Protein AF-A0A2J4GAI2-F1 (afdb_monomer)

Foldseek 3Di:
DDQPPDQDPVLVVLLCQLVVLLVVLCVQCVNVDLDGPDDLCCNQVVLLVSLVVSLVSLVVSLVSLVVSQDPDDDSVVSVVSNVSSVVSNVSSVVSNVSSCVRRPVVVD

Structure (mmCIF, N/CA/C/O backbone):
data_AF-A0A2J4GAI2-F1
#
_entry.id   AF-A0A2J4GAI2-F1
#
loop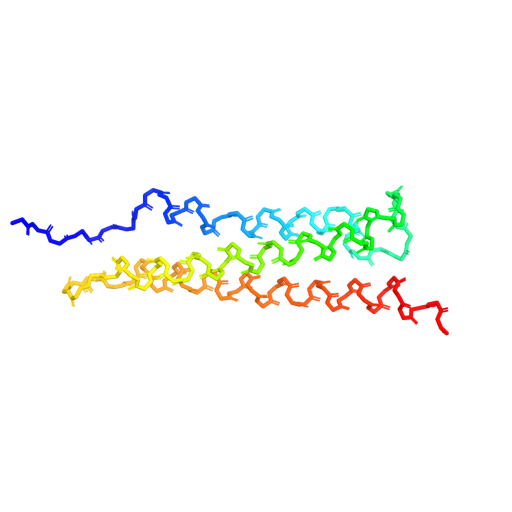_
_atom_site.group_PDB
_atom_site.id
_atom_site.type_symbol
_atom_site.label_atom_id
_atom_site.label_alt_id
_atom_site.label_comp_id
_atom_site.label_asym_id
_atom_site.label_entity_id
_atom_site.label_seq_id
_atom_site.pdbx_PDB_ins_code
_atom_site.Cartn_x
_atom_site.Cartn_y
_atom_site.Cartn_z
_atom_site.occupancy
_atom_site.B_iso_or_equiv
_atom_site.auth_seq_id
_atom_site.auth_comp_id
_atom_site.auth_asym_id
_atom_site.auth_atom_id
_atom_site.pdbx_PDB_model_num
ATOM 1 N N . MET A 1 1 ? -20.664 7.000 29.523 1.00 44.06 1 MET A N 1
ATOM 2 C CA . MET A 1 1 ? -20.307 7.167 28.098 1.00 44.06 1 MET A CA 1
ATOM 3 C C . MET A 1 1 ? -19.858 5.807 27.603 1.00 44.06 1 MET A C 1
ATOM 5 O O . MET A 1 1 ? -18.971 5.245 28.225 1.00 44.06 1 MET A O 1
ATOM 9 N N . GLY A 1 2 ? -20.543 5.229 26.615 1.00 58.84 2 GLY A N 1
ATOM 10 C CA . GLY A 1 2 ? -20.193 3.906 26.091 1.00 58.84 2 GLY A CA 1
ATOM 11 C C . GLY A 1 2 ? -18.942 3.979 25.221 1.00 58.84 2 GLY A C 1
ATOM 12 O O . GLY A 1 2 ? -18.772 4.941 24.473 1.00 58.84 2 GLY A O 1
ATOM 13 N N . GLU A 1 3 ? -18.077 2.980 25.342 1.00 63.78 3 GLU A N 1
ATOM 14 C CA . GLU A 1 3 ? -16.909 2.794 24.486 1.00 63.78 3 GLU A CA 1
ATOM 15 C C . GLU A 1 3 ? -17.335 2.695 23.008 1.00 63.78 3 GLU A C 1
ATOM 17 O O . GLU A 1 3 ? -18.419 2.189 22.692 1.00 63.78 3 GLU A O 1
ATOM 22 N N . LYS A 1 4 ? -16.526 3.225 22.081 1.00 65.56 4 LYS A N 1
ATOM 23 C CA . LYS A 1 4 ? -16.840 3.156 20.647 1.00 65.56 4 LYS A CA 1
ATOM 24 C C . LYS A 1 4 ? -16.727 1.704 20.185 1.00 65.56 4 LYS A C 1
ATOM 26 O O . LYS A 1 4 ? -15.643 1.158 20.077 1.00 65.56 4 LYS A O 1
ATOM 31 N N . THR A 1 5 ? -17.856 1.095 19.844 1.00 77.44 5 THR A N 1
ATOM 32 C CA . THR A 1 5 ? -17.911 -0.301 19.376 1.00 77.44 5 THR A CA 1
ATOM 33 C C . THR A 1 5 ? -17.706 -0.456 17.868 1.00 77.44 5 THR A C 1
ATOM 35 O O . THR A 1 5 ? -17.762 -1.570 17.347 1.00 77.44 5 THR A O 1
ATOM 38 N N . LYS A 1 6 ? -17.512 0.651 17.141 1.00 88.12 6 LYS A N 1
ATOM 39 C CA . LYS A 1 6 ? -17.370 0.669 15.682 1.00 88.12 6 LYS A CA 1
ATOM 40 C C . LYS A 1 6 ? -16.085 1.394 15.271 1.00 88.12 6 LYS A C 1
ATOM 42 O O . LYS A 1 6 ? -15.807 2.441 15.860 1.00 88.12 6 LYS A O 1
ATOM 47 N N . PRO A 1 7 ? -15.381 0.897 14.238 1.00 92.00 7 PRO A N 1
ATOM 48 C CA . PRO A 1 7 ? -14.259 1.596 13.621 1.00 92.00 7 PRO A CA 1
ATOM 49 C C . PRO A 1 7 ? -14.644 3.009 13.190 1.00 92.00 7 PRO A C 1
ATOM 51 O O . PRO A 1 7 ? -15.753 3.231 12.688 1.00 92.00 7 PRO A O 1
ATOM 54 N N . SER A 1 8 ? -13.734 3.963 13.357 1.00 94.81 8 SER A N 1
ATOM 55 C CA . SER A 1 8 ? -13.940 5.320 12.871 1.00 94.81 8 SER A CA 1
ATOM 56 C C . SER A 1 8 ? -13.977 5.368 11.341 1.00 94.81 8 SER A C 1
ATOM 58 O O . SER A 1 8 ? -13.356 4.564 10.642 1.00 94.81 8 SER A O 1
ATOM 60 N N . THR A 1 9 ? -14.678 6.360 10.787 1.00 95.44 9 THR A N 1
ATOM 61 C CA . THR A 1 9 ? -14.672 6.609 9.337 1.00 95.44 9 THR A CA 1
ATOM 62 C C . THR A 1 9 ? -13.254 6.843 8.815 1.00 95.44 9 THR A C 1
ATOM 64 O O . THR A 1 9 ? -12.930 6.412 7.713 1.00 95.44 9 THR A O 1
ATOM 67 N N . LEU A 1 10 ? -12.397 7.489 9.614 1.00 96.06 10 LEU A N 1
ATOM 68 C CA . LEU A 1 10 ? -11.004 7.730 9.254 1.00 96.06 10 LEU A CA 1
ATOM 69 C C . LEU A 1 10 ? -10.223 6.416 9.143 1.00 96.06 10 LEU A C 1
ATOM 71 O O . LEU A 1 10 ? -9.555 6.209 8.135 1.00 96.06 10 LEU A O 1
ATOM 75 N N . LEU A 1 11 ? -10.360 5.511 10.117 1.00 96.62 11 LEU A N 1
ATOM 76 C CA . LEU A 1 11 ? -9.738 4.186 10.076 1.00 96.62 11 LEU A CA 1
ATOM 77 C C . LEU A 1 11 ? -10.183 3.396 8.838 1.00 96.62 11 LEU A C 1
ATOM 79 O O . LEU A 1 11 ? -9.355 2.796 8.150 1.00 96.62 11 LEU A O 1
ATOM 83 N N . ILE A 1 12 ? -11.476 3.447 8.504 1.00 96.62 12 ILE A N 1
ATOM 84 C CA . ILE A 1 12 ? -12.000 2.812 7.289 1.00 96.62 12 ILE A CA 1
ATOM 85 C C . ILE A 1 12 ? -11.323 3.405 6.046 1.00 96.62 12 ILE A C 1
ATOM 87 O O . ILE A 1 12 ? -10.807 2.652 5.226 1.00 96.62 12 ILE A O 1
ATOM 91 N N . ILE A 1 13 ? -11.265 4.735 5.917 1.00 96.88 13 ILE A N 1
ATOM 92 C CA . ILE A 1 13 ? -10.62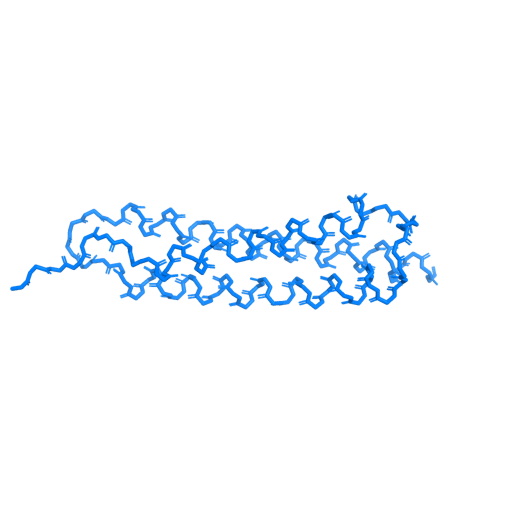7 5.406 4.772 1.00 96.88 13 ILE A CA 1
ATOM 93 C C . ILE A 1 13 ? -9.154 5.001 4.652 1.00 96.88 13 ILE A C 1
ATOM 95 O O . ILE A 1 13 ? -8.728 4.566 3.582 1.00 96.88 13 ILE A O 1
ATOM 99 N N . VAL A 1 14 ? -8.390 5.097 5.744 1.00 97.12 14 VAL A N 1
ATOM 100 C CA . VAL A 1 14 ? -6.952 4.782 5.766 1.00 97.12 14 VAL A CA 1
ATOM 101 C C . VAL A 1 14 ? -6.693 3.325 5.379 1.00 97.12 14 VAL A C 1
ATOM 103 O O . VAL A 1 14 ? -5.732 3.055 4.669 1.00 97.12 14 VAL A O 1
ATOM 106 N N . THR A 1 15 ? -7.587 2.404 5.747 1.00 97.38 15 THR A N 1
ATOM 107 C CA . THR A 1 15 ? -7.486 0.978 5.389 1.00 97.38 15 THR A CA 1
ATOM 108 C C . THR A 1 15 ? -7.586 0.733 3.880 1.00 97.38 15 THR A C 1
ATOM 110 O O . THR A 1 15 ? -6.961 -0.190 3.360 1.00 97.38 15 THR A O 1
ATOM 113 N N . PHE A 1 16 ? -8.339 1.558 3.145 1.00 97.62 16 PHE A N 1
ATOM 114 C CA . PHE A 1 16 ? -8.489 1.404 1.694 1.00 97.62 16 PHE A CA 1
ATOM 115 C C . PHE A 1 16 ? -7.392 2.096 0.879 1.00 97.62 16 PHE A C 1
ATOM 117 O O . PHE A 1 16 ? -7.108 1.659 -0.236 1.00 97.62 16 PHE A O 1
ATOM 124 N N . VAL A 1 17 ? -6.740 3.135 1.414 1.00 97.88 17 VAL A N 1
ATOM 125 C CA . VAL A 1 17 ? -5.630 3.835 0.739 1.00 97.88 17 VAL A CA 1
ATOM 126 C C . VAL A 1 17 ? -4.558 2.875 0.195 1.00 97.88 17 VAL A C 1
ATOM 128 O O . VAL A 1 17 ? -4.277 2.942 -1.005 1.00 97.88 17 VAL A O 1
ATOM 131 N N . PRO A 1 18 ? -3.974 1.954 0.987 1.00 98.19 18 PRO A N 1
ATOM 132 C CA . PRO A 1 18 ? -2.929 1.072 0.479 1.00 98.19 18 PRO A CA 1
ATOM 133 C C . PRO A 1 18 ? -3.442 0.076 -0.572 1.00 98.19 18 PRO A C 1
ATOM 135 O O . PRO A 1 18 ? -2.679 -0.315 -1.453 1.00 98.19 18 PRO A O 1
ATOM 138 N N . LEU A 1 19 ? -4.727 -0.299 -0.547 1.00 97.88 19 LEU A 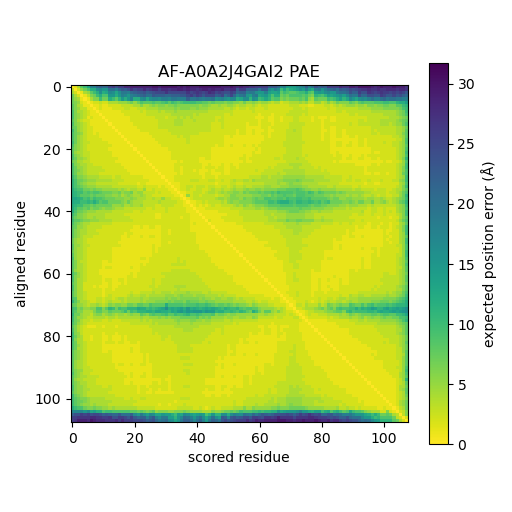N 1
ATOM 139 C CA . LEU A 1 19 ? -5.325 -1.143 -1.587 1.00 97.88 19 LEU A CA 1
ATOM 140 C C . LEU A 1 19 ? -5.374 -0.413 -2.934 1.00 97.88 19 LEU A C 1
ATOM 142 O O . LEU A 1 19 ? -4.987 -0.983 -3.954 1.00 97.88 19 LEU A O 1
ATOM 146 N N . PHE A 1 20 ? -5.780 0.861 -2.940 1.00 98.19 20 PHE A N 1
ATOM 147 C CA . PHE A 1 20 ? -5.788 1.678 -4.156 1.00 98.19 20 PHE A CA 1
ATOM 148 C C . PHE A 1 20 ? -4.382 1.942 -4.691 1.00 98.19 20 PHE A C 1
ATOM 150 O O . PHE A 1 20 ? -4.171 1.886 -5.901 1.00 98.19 20 PHE A O 1
ATOM 157 N N . LEU A 1 21 ? -3.410 2.183 -3.809 1.00 98.25 21 LEU A N 1
ATOM 158 C CA . LEU A 1 21 ? -2.016 2.364 -4.216 1.00 98.25 21 LEU A CA 1
ATOM 159 C C . LEU A 1 21 ? -1.446 1.087 -4.849 1.00 98.25 21 LEU A C 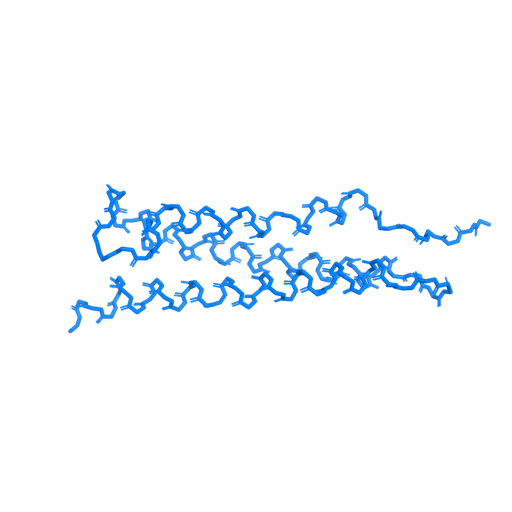1
ATOM 161 O O . LEU A 1 21 ? -0.840 1.160 -5.916 1.00 98.25 21 LEU A O 1
ATOM 165 N N . ASN A 1 22 ? -1.709 -0.085 -4.259 1.00 98.38 22 ASN A N 1
ATOM 166 C CA . ASN A 1 22 ? -1.309 -1.369 -4.841 1.00 98.38 22 ASN A CA 1
ATOM 167 C C . ASN A 1 22 ? -1.993 -1.636 -6.187 1.00 98.38 22 ASN A C 1
ATOM 169 O O . ASN A 1 22 ? -1.330 -2.037 -7.142 1.00 98.38 22 ASN A O 1
ATOM 173 N N . ALA A 1 23 ? -3.292 -1.354 -6.310 1.00 98.38 23 ALA A N 1
ATOM 174 C CA . ALA A 1 23 ? -3.982 -1.429 -7.597 1.00 98.38 23 ALA A CA 1
ATOM 175 C C . ALA A 1 23 ? -3.342 -0.490 -8.637 1.00 98.38 23 ALA A C 1
ATOM 177 O O . ALA A 1 23 ? -3.146 -0.882 -9.786 1.00 98.38 23 ALA A O 1
ATOM 178 N N . GLY A 1 24 ? -2.943 0.717 -8.223 1.00 98.00 24 GLY A N 1
ATOM 179 C CA . GLY A 1 24 ? -2.205 1.664 -9.056 1.00 98.00 24 GLY A CA 1
ATOM 180 C C . GLY A 1 24 ? -0.878 1.103 -9.566 1.00 98.00 24 GLY A C 1
ATOM 181 O O . GLY A 1 24 ? -0.603 1.207 -10.758 1.00 98.00 24 GLY A O 1
ATOM 182 N N . ILE A 1 25 ? -0.092 0.443 -8.709 1.00 98.12 25 ILE A N 1
ATOM 183 C CA . ILE A 1 25 ? 1.152 -0.236 -9.117 1.00 98.12 25 ILE A CA 1
ATOM 184 C C . ILE A 1 25 ? 0.861 -1.296 -10.180 1.00 98.12 25 ILE A C 1
ATOM 186 O O . ILE A 1 25 ? 1.526 -1.334 -11.215 1.00 98.12 25 ILE A O 1
ATOM 190 N N . PHE A 1 26 ? -0.149 -2.138 -9.956 1.00 97.88 26 PHE A N 1
ATOM 191 C CA . PHE A 1 26 ? -0.519 -3.183 -10.909 1.00 97.88 26 PHE A CA 1
ATOM 192 C C . PHE A 1 26 ? -0.914 -2.599 -12.275 1.00 97.88 26 PHE A C 1
ATOM 194 O O . PHE A 1 26 ? -0.500 -3.117 -13.306 1.00 97.88 26 PHE A O 1
ATOM 201 N N . VAL A 1 27 ? -1.661 -1.492 -12.293 1.00 97.81 27 VAL A N 1
ATOM 202 C CA . VAL A 1 27 ? -2.054 -0.803 -13.533 1.00 97.81 27 VAL A CA 1
ATOM 203 C C . VAL A 1 27 ? -0.852 -0.160 -14.228 1.00 97.81 27 VAL A C 1
ATOM 205 O O . VAL A 1 27 ? -0.667 -0.363 -15.422 1.00 97.81 27 VAL A O 1
ATOM 208 N N . ILE A 1 28 ? -0.011 0.577 -13.497 1.00 96.69 28 ILE A N 1
ATOM 209 C CA . ILE A 1 28 ? 1.167 1.275 -14.043 1.00 96.69 28 ILE A CA 1
ATOM 210 C C . ILE A 1 28 ? 2.169 0.298 -14.671 1.00 96.69 28 ILE A C 1
ATOM 212 O O . ILE A 1 28 ? 2.770 0.598 -15.704 1.00 96.69 28 ILE A O 1
ATOM 216 N N . THR A 1 29 ? 2.356 -0.854 -14.028 1.00 96.44 29 THR A N 1
ATOM 217 C CA . THR A 1 29 ? 3.255 -1.922 -14.484 1.00 96.44 29 THR A CA 1
ATOM 218 C C . THR A 1 29 ? 2.604 -2.858 -15.500 1.00 96.44 29 THR A C 1
ATOM 220 O O . THR A 1 29 ? 3.267 -3.770 -15.987 1.00 96.44 29 THR A O 1
ATOM 223 N N . GLU A 1 30 ? 1.317 -2.666 -15.811 1.00 96.12 30 GLU A N 1
ATOM 224 C CA . GLU A 1 30 ? 0.520 -3.551 -16.670 1.00 96.12 30 GLU A CA 1
ATOM 225 C C . GLU A 1 30 ? 0.601 -5.022 -16.233 1.00 96.12 30 GLU A C 1
ATOM 227 O O . GLU A 1 30 ? 0.811 -5.929 -17.036 1.00 96.12 30 GLU A O 1
ATOM 232 N N . GLY A 1 31 ? 0.478 -5.255 -14.924 1.00 95.69 31 GLY A N 1
ATOM 233 C CA . GLY A 1 31 ? 0.644 -6.575 -14.327 1.00 95.69 31 GLY A CA 1
ATOM 234 C C . GLY A 1 31 ? 2.089 -7.070 -14.356 1.00 95.69 31 GLY A C 1
ATOM 235 O O . GLY A 1 31 ? 2.320 -8.260 -14.563 1.00 95.69 31 GLY A O 1
ATOM 236 N N . PHE A 1 32 ? 3.054 -6.173 -14.132 1.00 95.06 32 PHE A N 1
ATOM 237 C CA . PHE A 1 32 ? 4.494 -6.461 -14.179 1.00 95.06 32 PHE A CA 1
ATOM 238 C C . PHE A 1 32 ? 4.987 -6.917 -15.561 1.00 95.06 32 PHE A C 1
ATOM 240 O O . PHE A 1 32 ? 5.877 -7.763 -15.676 1.00 95.06 32 PHE A O 1
ATOM 247 N N . ASN A 1 33 ? 4.424 -6.336 -16.625 1.00 93.69 33 ASN A N 1
ATOM 248 C CA . ASN A 1 33 ? 4.914 -6.508 -17.988 1.00 93.69 33 ASN A CA 1
ATOM 249 C C . ASN A 1 33 ? 6.374 -6.034 -18.079 1.00 93.69 33 ASN A C 1
ATOM 251 O O . ASN A 1 33 ? 6.752 -5.049 -17.454 1.00 93.69 33 ASN A O 1
ATOM 255 N N . VAL A 1 34 ? 7.198 -6.717 -18.873 1.00 90.69 34 VAL A N 1
ATOM 256 C CA . VAL A 1 34 ? 8.621 -6.399 -19.073 1.00 90.69 34 VAL A CA 1
ATOM 257 C C . VAL A 1 34 ? 8.811 -5.034 -19.737 1.00 90.69 34 VAL A C 1
ATOM 259 O O . VAL A 1 34 ? 9.774 -4.345 -19.419 1.00 90.69 34 VAL A O 1
ATOM 262 N N . ASN A 1 35 ? 7.898 -4.647 -20.631 1.00 90.62 35 ASN A N 1
ATOM 263 C CA . ASN A 1 35 ? 7.926 -3.360 -21.327 1.00 90.62 35 ASN A CA 1
ATOM 264 C C . ASN A 1 35 ? 6.553 -2.671 -21.215 1.00 90.62 35 ASN A C 1
ATOM 266 O O . ASN A 1 35 ? 5.782 -2.716 -22.176 1.00 90.62 35 ASN A O 1
ATOM 270 N N . PRO A 1 36 ? 6.213 -2.081 -20.054 1.00 91.75 36 PRO A N 1
ATOM 271 C CA . PRO A 1 36 ? 4.987 -1.300 -19.896 1.00 91.75 36 PRO A CA 1
ATOM 272 C C . PRO A 1 36 ? 5.003 -0.070 -20.812 1.00 91.75 36 PRO A C 1
ATOM 274 O O . PRO A 1 36 ? 6.071 0.442 -21.147 1.00 91.75 36 PRO A O 1
ATOM 277 N N . HIS A 1 37 ? 3.832 0.459 -21.172 1.00 92.75 37 HIS A N 1
ATOM 278 C CA . HIS A 1 37 ? 3.748 1.641 -22.041 1.00 92.75 37 HIS A CA 1
ATOM 279 C C . HIS A 1 37 ? 4.207 2.934 -21.353 1.00 92.75 37 HIS A C 1
ATOM 281 O O . HIS A 1 37 ? 4.545 3.916 -22.018 1.00 92.75 37 HIS A O 1
ATOM 287 N N . SER A 1 38 ? 4.181 2.972 -20.020 1.00 90.06 38 SER A N 1
ATOM 288 C CA . SER A 1 38 ? 4.609 4.141 -19.256 1.00 90.06 38 SER A CA 1
ATOM 289 C C . SER A 1 38 ? 6.136 4.315 -19.287 1.00 90.06 38 SER A C 1
ATOM 291 O O . SER A 1 38 ? 6.892 3.406 -19.617 1.00 90.06 38 SER A O 1
ATOM 293 N N . SER A 1 39 ? 6.618 5.517 -18.963 1.00 93.75 39 SER A N 1
ATOM 294 C CA . SER A 1 39 ? 8.063 5.783 -18.903 1.00 93.75 39 SER A CA 1
ATOM 295 C C . SER A 1 39 ? 8.747 4.911 -17.832 1.00 93.75 39 SER A C 1
ATOM 297 O O . SER A 1 39 ? 8.154 4.722 -16.765 1.00 93.75 39 SER A O 1
ATOM 299 N N . PRO A 1 40 ? 10.010 4.471 -18.029 1.00 91.25 40 PRO A N 1
ATOM 300 C CA . PRO A 1 40 ? 10.783 3.732 -17.022 1.00 91.25 40 PRO A CA 1
ATOM 301 C C . PRO A 1 40 ? 10.839 4.393 -15.649 1.00 91.25 40 PRO A C 1
ATOM 303 O O . PRO A 1 40 ? 10.787 3.715 -14.624 1.00 91.25 40 PRO A O 1
ATOM 306 N N . LEU A 1 41 ? 10.862 5.726 -15.607 1.00 93.69 41 LEU A N 1
ATOM 307 C CA . 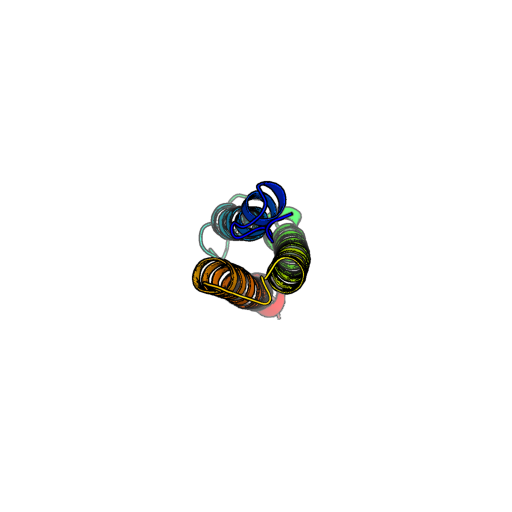LEU A 1 41 ? 10.810 6.471 -14.351 1.00 93.69 41 LEU A CA 1
ATOM 308 C C . LEU A 1 41 ? 9.498 6.216 -13.586 1.00 93.69 41 LEU A C 1
ATOM 310 O O . LEU A 1 41 ? 9.494 6.166 -12.359 1.00 93.69 41 LEU A O 1
ATOM 314 N N . ILE A 1 42 ? 8.389 6.030 -14.300 1.00 94.56 42 ILE A N 1
ATOM 315 C CA . ILE A 1 42 ? 7.060 5.829 -13.720 1.00 94.56 42 ILE A CA 1
ATOM 316 C C . ILE A 1 42 ? 6.885 4.369 -13.295 1.00 94.56 42 ILE A C 1
ATOM 318 O O . ILE A 1 42 ? 6.594 4.123 -12.125 1.00 94.56 42 ILE A O 1
ATOM 322 N N . TYR A 1 43 ? 7.094 3.399 -14.196 1.00 94.56 43 TYR A N 1
ATOM 323 C CA . TYR A 1 43 ? 6.834 1.994 -13.853 1.00 94.56 43 TYR A CA 1
ATOM 324 C C . TYR A 1 43 ? 7.870 1.379 -12.918 1.00 94.56 43 TYR A C 1
ATOM 326 O O . TYR A 1 43 ? 7.518 0.470 -12.167 1.00 94.56 43 TYR A O 1
ATOM 334 N N . ALA A 1 44 ? 9.119 1.853 -12.931 1.00 93.69 44 ALA A N 1
ATOM 335 C CA . ALA A 1 44 ? 10.156 1.327 -12.054 1.00 93.69 44 ALA A CA 1
ATOM 336 C C . ALA A 1 44 ? 10.205 2.124 -10.743 1.00 93.69 44 ALA A C 1
ATOM 338 O O . ALA A 1 44 ? 9.847 1.613 -9.685 1.00 93.69 44 ALA A O 1
ATOM 339 N N . ILE A 1 45 ? 10.593 3.400 -10.803 1.00 96.19 45 ILE A N 1
ATOM 340 C CA . ILE A 1 45 ? 10.798 4.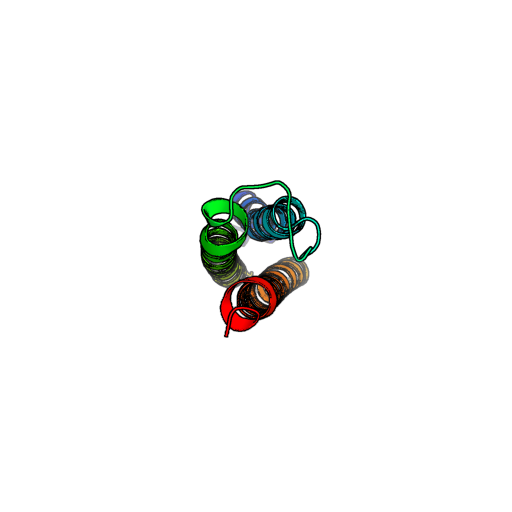222 -9.599 1.00 96.19 45 ILE A CA 1
ATOM 341 C C . ILE A 1 45 ? 9.457 4.644 -8.986 1.00 96.19 45 ILE A C 1
ATOM 343 O O . ILE A 1 45 ? 9.269 4.510 -7.777 1.00 96.19 45 ILE A O 1
ATOM 347 N N . GLY A 1 46 ? 8.504 5.102 -9.802 1.00 96.88 46 GLY A N 1
ATOM 348 C CA . GLY A 1 46 ? 7.173 5.498 -9.332 1.00 96.88 46 GLY A CA 1
ATOM 349 C C . GLY A 1 46 ? 6.441 4.365 -8.607 1.00 96.88 46 GLY A C 1
ATOM 350 O O . GLY A 1 46 ? 5.909 4.581 -7.520 1.00 96.88 46 GLY A O 1
ATOM 351 N N . SER A 1 47 ? 6.492 3.142 -9.140 1.00 97.69 47 SER A N 1
ATOM 352 C CA . SER A 1 47 ? 5.914 1.959 -8.488 1.00 97.69 47 SER A CA 1
ATOM 353 C C . SER A 1 47 ? 6.564 1.630 -7.141 1.00 97.69 47 SER A C 1
ATOM 355 O O . SER A 1 47 ? 5.853 1.271 -6.204 1.00 97.69 47 SER A O 1
ATOM 357 N N . LEU A 1 48 ? 7.889 1.786 -6.997 1.00 97.81 48 LEU A N 1
ATOM 358 C CA . LEU A 1 48 ? 8.566 1.606 -5.702 1.00 97.81 48 LEU A CA 1
ATOM 359 C C . LEU A 1 48 ? 8.131 2.658 -4.680 1.00 97.81 48 LEU A C 1
ATOM 361 O O . LEU A 1 48 ? 7.886 2.326 -3.521 1.00 97.81 48 LEU A O 1
ATOM 365 N N . ILE A 1 49 ? 8.002 3.918 -5.106 1.00 98.12 49 ILE A N 1
ATOM 366 C CA . ILE A 1 49 ? 7.514 5.001 -4.244 1.00 98.12 49 ILE A CA 1
ATOM 367 C C . ILE A 1 49 ? 6.076 4.710 -3.804 1.00 98.12 49 ILE A C 1
ATOM 369 O O . ILE A 1 49 ? 5.772 4.803 -2.616 1.00 98.12 49 ILE A O 1
ATOM 373 N N . LEU A 1 50 ? 5.204 4.302 -4.730 1.00 98.19 50 LEU A N 1
ATOM 374 C CA . LEU A 1 50 ? 3.830 3.912 -4.409 1.00 98.19 50 LEU A CA 1
ATOM 375 C C . LEU A 1 50 ? 3.786 2.743 -3.422 1.00 98.19 50 LEU A C 1
ATOM 377 O O . LEU A 1 50 ? 3.005 2.796 -2.475 1.00 98.19 50 LEU A O 1
ATOM 381 N N . ALA A 1 51 ? 4.642 1.730 -3.592 1.00 98.31 51 ALA A N 1
ATOM 382 C CA . ALA A 1 51 ? 4.725 0.600 -2.669 1.00 98.31 51 ALA A CA 1
ATOM 383 C C . ALA A 1 51 ? 5.155 1.056 -1.267 1.00 98.31 51 ALA A C 1
ATOM 385 O O . ALA A 1 51 ? 4.550 0.655 -0.275 1.00 98.31 51 ALA A O 1
ATOM 386 N N . ALA A 1 52 ? 6.152 1.940 -1.173 1.00 98.38 52 ALA A N 1
ATOM 387 C CA . ALA A 1 52 ? 6.601 2.497 0.101 1.00 98.38 52 ALA A CA 1
ATOM 388 C C . ALA A 1 52 ? 5.489 3.301 0.796 1.00 98.38 52 ALA A C 1
ATOM 390 O O . ALA A 1 52 ? 5.234 3.106 1.984 1.00 98.38 52 ALA A O 1
ATOM 391 N N . VAL A 1 53 ? 4.775 4.157 0.057 1.00 98.44 53 VAL A N 1
ATOM 392 C CA . VAL A 1 53 ? 3.637 4.922 0.593 1.00 98.44 53 VAL A CA 1
ATOM 393 C C . VAL A 1 53 ? 2.490 3.994 1.006 1.00 98.44 53 VAL A C 1
ATOM 395 O O . VAL A 1 53 ? 1.872 4.225 2.044 1.00 98.44 53 VAL A O 1
ATOM 398 N N . ALA A 1 54 ? 2.231 2.916 0.259 1.00 98.50 54 ALA A N 1
ATOM 399 C CA . ALA A 1 54 ? 1.231 1.914 0.620 1.00 98.50 54 ALA A CA 1
ATOM 400 C C . ALA A 1 54 ? 1.589 1.198 1.930 1.00 98.50 54 ALA A C 1
ATOM 402 O O . ALA A 1 54 ? 0.732 1.069 2.802 1.00 98.50 54 ALA A O 1
ATOM 403 N N . VAL A 1 55 ? 2.855 0.808 2.123 1.00 98.62 55 VAL A N 1
ATOM 404 C CA . VAL A 1 55 ? 3.318 0.241 3.400 1.00 98.62 55 VAL A CA 1
ATOM 405 C C . VAL A 1 55 ? 3.113 1.239 4.538 1.00 98.62 55 VAL A C 1
ATOM 407 O O . VAL A 1 55 ? 2.554 0.866 5.565 1.00 98.62 55 VAL A O 1
ATOM 410 N N . LEU A 1 56 ? 3.506 2.504 4.360 1.00 98.44 56 LEU A N 1
ATOM 411 C CA . LEU A 1 56 ? 3.332 3.533 5.391 1.00 98.44 56 LEU A CA 1
ATOM 412 C C . LEU A 1 56 ? 1.855 3.729 5.761 1.00 98.44 56 LEU A C 1
ATOM 414 O O . LEU A 1 56 ? 1.514 3.711 6.942 1.00 98.44 56 LEU A O 1
ATOM 418 N N . ALA A 1 57 ? 0.971 3.859 4.769 1.00 98.25 57 ALA A N 1
ATOM 419 C CA . ALA A 1 57 ? -0.465 4.003 4.995 1.00 98.25 57 ALA A CA 1
ATOM 420 C C . ALA A 1 57 ? -1.061 2.778 5.709 1.00 98.25 57 ALA A C 1
ATOM 422 O O . ALA A 1 57 ? -1.842 2.934 6.646 1.00 98.25 57 ALA A O 1
ATOM 423 N N . ALA A 1 58 ? -0.653 1.568 5.318 1.00 98.38 58 ALA A N 1
ATOM 424 C CA . ALA A 1 58 ? -1.112 0.336 5.947 1.00 98.38 58 ALA A CA 1
ATOM 425 C C . ALA A 1 58 ? -0.600 0.186 7.390 1.00 98.38 58 ALA A C 1
ATOM 427 O O . ALA A 1 58 ? -1.334 -0.284 8.255 1.00 98.38 58 ALA A O 1
ATOM 428 N N . VAL A 1 59 ? 0.630 0.622 7.684 1.00 98.50 59 VAL A N 1
ATOM 429 C CA . VAL A 1 59 ? 1.156 0.659 9.058 1.00 98.50 59 VAL A CA 1
ATOM 430 C C . VAL A 1 59 ? 0.346 1.628 9.918 1.00 98.50 59 VAL A C 1
ATOM 432 O O . VAL A 1 59 ? -0.038 1.254 11.022 1.00 98.50 59 VAL A O 1
ATOM 435 N N . ILE A 1 60 ? 0.018 2.820 9.406 1.00 98.31 60 ILE A N 1
ATOM 436 C CA . ILE A 1 60 ? -0.852 3.779 10.108 1.00 98.31 60 ILE A CA 1
ATOM 437 C C . ILE A 1 60 ? -2.240 3.168 10.353 1.00 98.31 60 ILE A C 1
ATOM 439 O O . ILE A 1 60 ? -2.760 3.242 11.463 1.00 98.31 60 ILE A O 1
ATOM 443 N N . GLY A 1 61 ? -2.834 2.522 9.345 1.00 98.06 61 GLY A N 1
ATOM 444 C CA . GLY A 1 61 ? -4.120 1.833 9.490 1.00 98.06 61 GLY A CA 1
ATOM 445 C C . GLY A 1 61 ? -4.076 0.715 10.533 1.00 98.06 61 GLY A C 1
ATOM 446 O O . GLY A 1 61 ? -4.998 0.579 11.334 1.00 98.06 61 GLY A O 1
ATOM 447 N N . LEU A 1 62 ? -2.980 -0.046 10.580 1.00 98.00 62 LEU A N 1
ATOM 448 C CA . LEU A 1 62 ? -2.763 -1.105 11.562 1.00 98.00 62 LEU A CA 1
ATOM 449 C C . LEU A 1 62 ? -2.638 -0.557 12.990 1.00 98.00 62 LEU A C 1
ATOM 451 O O . LEU A 1 62 ? -3.230 -1.125 13.906 1.00 98.00 62 LEU A O 1
ATOM 455 N N . THR A 1 63 ? -1.887 0.528 13.193 1.00 97.88 63 THR A N 1
ATOM 456 C CA . THR A 1 63 ? -1.767 1.156 14.518 1.00 97.88 63 THR A CA 1
ATOM 457 C C . THR A 1 63 ? -3.100 1.746 14.958 1.00 97.88 63 THR A C 1
ATOM 459 O O . THR A 1 63 ? -3.560 1.443 16.051 1.00 97.88 63 THR A O 1
ATOM 462 N N . MET A 1 64 ? -3.792 2.468 14.071 1.00 97.38 64 MET A N 1
ATOM 463 C CA . MET A 1 64 ? -5.117 3.020 14.365 1.00 97.38 64 MET A CA 1
ATOM 464 C C . MET A 1 64 ? -6.144 1.932 14.703 1.00 97.38 64 MET A C 1
ATOM 466 O O . MET A 1 64 ? -6.950 2.115 15.607 1.00 97.38 64 MET A O 1
ATOM 470 N N . ALA A 1 65 ? -6.119 0.788 14.012 1.00 96.44 65 ALA A N 1
ATOM 471 C CA . ALA A 1 65 ? -7.023 -0.323 14.306 1.00 96.44 65 ALA A CA 1
ATOM 472 C C . ALA A 1 65 ? -6.824 -0.888 15.715 1.00 96.44 65 ALA A C 1
ATOM 474 O O . ALA A 1 65 ? -7.803 -1.254 16.359 1.00 96.44 65 ALA A O 1
ATOM 475 N N . ARG A 1 66 ? -5.573 -0.944 16.184 1.00 95.38 66 ARG A N 1
ATOM 476 C CA . ARG A 1 66 ? -5.228 -1.400 17.537 1.00 95.38 66 ARG A CA 1
ATOM 477 C C . ARG A 1 66 ? -5.560 -0.357 18.597 1.00 95.38 66 ARG A C 1
ATOM 479 O O . ARG A 1 66 ? -6.001 -0.732 19.674 1.00 95.38 66 ARG A O 1
ATOM 486 N N . ASP A 1 67 ? -5.386 0.922 18.276 1.00 94.75 67 ASP A N 1
ATOM 487 C CA . ASP A 1 67 ? -5.682 2.033 19.184 1.00 94.75 67 ASP A CA 1
ATOM 488 C C . ASP A 1 67 ? -7.193 2.254 19.365 1.00 94.75 67 ASP A C 1
ATOM 490 O O . ASP A 1 67 ? -7.642 2.648 20.438 1.00 94.75 67 ASP A O 1
ATOM 494 N N . GLU A 1 68 ? -7.993 2.014 18.321 1.00 93.81 68 GLU A N 1
ATOM 495 C CA . GLU A 1 68 ? -9.455 2.137 18.375 1.00 93.81 68 GLU A CA 1
ATOM 496 C C . GLU A 1 68 ? -10.165 0.853 18.848 1.00 93.81 68 GLU A C 1
ATOM 498 O O . GLU A 1 68 ? -11.385 0.873 19.033 1.00 93.81 68 GLU A O 1
ATOM 503 N N . GLU A 1 69 ? -9.445 -0.263 19.017 1.00 93.44 69 GLU A N 1
ATOM 504 C CA . GLU A 1 69 ? -10.028 -1.541 19.433 1.00 93.44 69 GLU A CA 1
ATOM 505 C C . GLU A 1 69 ? -10.624 -1.431 20.850 1.00 93.44 69 GLU A C 1
ATOM 507 O O . GLU A 1 69 ? -9.905 -1.076 21.784 1.00 93.44 69 GLU A O 1
ATOM 512 N N . PRO A 1 70 ? -11.908 -1.782 21.058 1.00 90.94 70 PRO A N 1
ATOM 513 C CA . PRO A 1 70 ? -12.531 -1.671 22.366 1.00 90.94 70 PRO A CA 1
ATOM 514 C C . PRO A 1 70 ? -11.964 -2.707 23.345 1.00 90.94 70 PRO A C 1
ATOM 516 O O . PRO A 1 70 ? -11.700 -3.868 22.997 1.00 90.94 70 PRO A O 1
ATOM 519 N N . GLU A 1 71 ? -11.836 -2.302 24.604 1.00 88.00 71 GLU A N 1
ATOM 520 C CA . GLU A 1 71 ? -11.482 -3.172 25.719 1.00 88.00 71 GLU A CA 1
ATOM 521 C C . GLU A 1 71 ? -12.548 -4.253 25.922 1.00 88.00 71 GLU A C 1
ATOM 523 O O . GLU A 1 71 ? -12.219 -5.429 26.109 1.00 88.00 71 GLU A O 1
ATOM 528 N N . TRP A 1 72 ? -13.826 -3.871 25.806 1.00 85.25 72 TRP A N 1
ATOM 529 C CA . TRP A 1 72 ? -14.968 -4.745 26.059 1.00 85.25 72 TRP A CA 1
ATOM 530 C C . TRP A 1 72 ? -15.888 -4.855 24.835 1.00 85.25 72 TRP A C 1
ATOM 532 O O . TRP A 1 72 ? -16.195 -3.882 24.151 1.00 85.25 72 TRP A O 1
ATOM 542 N N . GLY A 1 73 ? -16.394 -6.062 24.570 1.00 85.19 73 GLY A N 1
ATOM 543 C CA . GLY A 1 73 ? -17.292 -6.329 23.442 1.00 85.19 73 GLY A CA 1
ATOM 544 C C . GLY A 1 73 ? -16.591 -6.927 22.218 1.00 85.19 73 GLY A C 1
ATOM 545 O O . GLY A 1 73 ? -15.539 -7.555 22.319 1.00 85.19 73 GLY A O 1
ATOM 546 N N . SER A 1 74 ? -17.230 -6.817 21.049 1.00 87.31 74 SER A N 1
ATOM 547 C CA . SER A 1 74 ? -16.747 -7.482 19.834 1.00 87.31 74 SER A CA 1
ATOM 548 C C . SER A 1 74 ? -15.566 -6.744 19.207 1.00 87.31 74 SER A C 1
ATOM 550 O O . SER A 1 74 ? -15.707 -5.632 18.704 1.00 87.31 74 SER A O 1
ATOM 552 N N . LYS A 1 75 ? -14.420 -7.424 19.161 1.00 92.81 75 LYS A N 1
ATOM 553 C CA . LYS A 1 75 ? -13.174 -6.963 18.523 1.00 92.81 75 LYS A CA 1
ATOM 554 C C . LYS A 1 75 ? -13.080 -7.356 17.044 1.00 92.81 75 LYS A C 1
ATOM 556 O O . LYS A 1 75 ? -12.146 -6.965 16.349 1.00 92.81 75 LYS A O 1
ATOM 561 N N . LEU A 1 76 ? -14.050 -8.131 16.547 1.00 93.69 76 LEU A N 1
ATOM 562 C CA . LEU A 1 76 ? -14.016 -8.718 15.205 1.00 93.69 76 LEU A CA 1
ATOM 563 C C . LEU A 1 76 ? -13.826 -7.677 14.082 1.00 93.69 76 LEU A C 1
ATOM 565 O O . LEU A 1 76 ? -12.966 -7.912 13.234 1.00 93.69 76 LEU A O 1
ATOM 569 N N . PRO A 1 77 ? -14.535 -6.526 14.058 1.00 94.06 77 PRO A N 1
ATOM 570 C CA . PRO A 1 77 ? -14.354 -5.533 12.995 1.00 94.06 77 PRO A CA 1
ATOM 571 C C . PRO A 1 77 ? -12.924 -4.983 12.936 1.00 94.06 77 PRO A C 1
ATOM 573 O O . PRO A 1 77 ? -12.369 -4.824 11.852 1.00 94.06 77 PRO A O 1
ATOM 576 N N . PHE A 1 78 ? -12.308 -4.753 14.098 1.00 9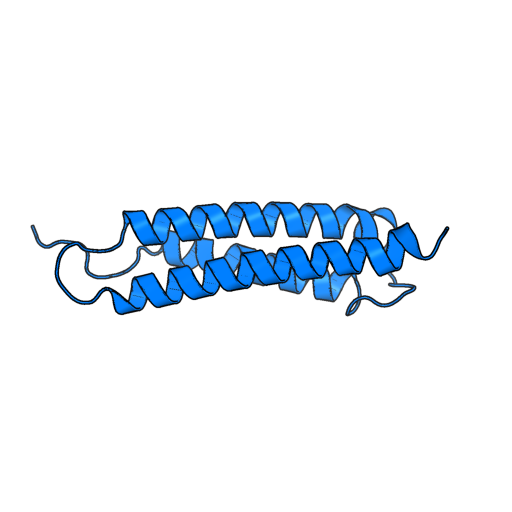5.81 78 PHE A N 1
ATOM 577 C CA . PHE A 1 78 ? -10.940 -4.251 14.205 1.00 95.81 78 PHE A CA 1
ATOM 578 C C . PHE A 1 78 ? -9.930 -5.301 13.743 1.00 95.81 78 PHE A C 1
ATOM 580 O O . PHE A 1 78 ? -9.053 -4.980 12.950 1.00 95.81 78 PHE A O 1
ATOM 587 N N . LYS A 1 79 ? -10.114 -6.580 14.105 1.00 96.12 79 LYS A N 1
ATOM 588 C CA . LYS A 1 79 ? -9.250 -7.675 13.622 1.00 96.12 79 LYS A CA 1
ATOM 589 C C . LYS A 1 79 ? -9.331 -7.894 12.112 1.00 96.12 79 LYS A C 1
ATOM 591 O O . LYS A 1 79 ? -8.313 -8.195 11.494 1.00 96.12 79 LYS A O 1
ATOM 596 N N . VAL A 1 80 ? -10.505 -7.707 11.504 1.00 97.19 80 VAL A N 1
ATOM 597 C CA . VAL A 1 80 ? -10.640 -7.718 10.037 1.00 97.19 80 VAL A CA 1
ATOM 598 C C . VAL A 1 80 ? -9.832 -6.574 9.421 1.00 97.19 80 VAL A C 1
ATOM 600 O O . VAL A 1 80 ? -9.077 -6.805 8.480 1.00 97.19 80 VAL A O 1
ATOM 603 N N . ILE A 1 81 ? -9.935 -5.364 9.975 1.00 97.44 81 ILE A N 1
ATOM 604 C CA . ILE A 1 81 ? -9.179 -4.196 9.504 1.00 97.44 81 ILE A CA 1
ATOM 605 C C . ILE A 1 81 ? -7.665 -4.387 9.684 1.00 97.44 81 ILE A C 1
ATOM 607 O O . ILE A 1 81 ? -6.902 -4.104 8.758 1.00 97.44 81 ILE A O 1
ATOM 611 N N . GLU A 1 82 ? -7.211 -4.906 10.828 1.00 98.00 82 GLU A N 1
ATOM 612 C CA . GLU A 1 82 ? -5.804 -5.274 11.033 1.00 98.00 82 GLU A CA 1
ATOM 613 C C . GLU A 1 82 ? -5.339 -6.269 9.963 1.00 98.00 82 GLU A C 1
ATOM 615 O O . GLU A 1 82 ? -4.291 -6.070 9.351 1.00 98.00 82 GLU A O 1
ATOM 620 N N . GLY A 1 83 ? -6.140 -7.303 9.684 1.00 98.25 83 GLY A N 1
ATOM 621 C CA . GLY A 1 83 ? -5.853 -8.296 8.650 1.00 98.25 83 GLY A CA 1
ATOM 622 C C . GLY A 1 83 ? -5.712 -7.690 7.252 1.00 98.25 83 GLY A C 1
ATOM 623 O O . GLY A 1 83 ? -4.767 -8.023 6.539 1.00 98.25 83 GLY A O 1
ATOM 624 N N . VAL A 1 84 ? -6.596 -6.761 6.871 1.00 98.38 84 VAL A N 1
ATOM 625 C CA . VAL A 1 84 ? -6.522 -6.052 5.578 1.00 98.38 84 VAL A CA 1
ATOM 626 C C . VAL A 1 84 ? -5.257 -5.197 5.477 1.00 98.38 84 VAL A C 1
ATOM 628 O O . VAL A 1 84 ? -4.599 -5.192 4.434 1.00 98.38 84 VAL A O 1
ATOM 631 N N . ASN A 1 85 ? -4.877 -4.505 6.551 1.00 98.44 85 ASN A N 1
ATOM 632 C CA . ASN A 1 85 ? -3.655 -3.703 6.572 1.00 98.44 85 ASN A CA 1
ATOM 633 C C . ASN A 1 85 ? -2.397 -4.585 6.515 1.00 98.44 85 ASN A C 1
ATOM 635 O O . ASN A 1 85 ? -1.505 -4.315 5.715 1.00 98.44 85 ASN A O 1
ATOM 639 N N . ILE A 1 86 ? -2.345 -5.688 7.271 1.00 98.56 86 ILE A N 1
ATOM 640 C CA . ILE A 1 86 ? -1.244 -6.666 7.199 1.00 98.56 86 ILE A CA 1
ATOM 641 C C . ILE A 1 86 ? -1.132 -7.250 5.788 1.00 98.56 86 ILE A C 1
ATOM 643 O O . ILE A 1 86 ? -0.040 -7.285 5.222 1.00 98.56 86 ILE A O 1
ATOM 647 N N . PHE A 1 87 ? -2.254 -7.659 5.191 1.00 98.50 87 PHE A N 1
ATOM 648 C CA . PHE A 1 87 ? -2.288 -8.133 3.809 1.00 98.50 87 PHE A CA 1
ATOM 649 C C . PHE A 1 87 ? -1.743 -7.076 2.843 1.00 98.50 87 PHE A C 1
ATOM 651 O O . PHE A 1 87 ? -0.914 -7.390 1.995 1.00 98.50 87 PHE A O 1
ATOM 658 N N . SER A 1 88 ? -2.144 -5.815 3.011 1.00 98.31 88 SER A N 1
ATOM 659 C CA . SER A 1 88 ? -1.671 -4.708 2.177 1.00 98.31 88 SER A CA 1
ATOM 660 C C . SER A 1 88 ? -0.166 -4.464 2.318 1.00 98.31 88 SER A C 1
ATOM 662 O O . SER A 1 88 ? 0.495 -4.193 1.316 1.00 98.31 88 SER A O 1
ATOM 664 N N . ILE A 1 89 ? 0.406 -4.603 3.520 1.00 98.62 89 ILE A N 1
ATOM 665 C CA . ILE A 1 89 ? 1.862 -4.523 3.738 1.00 98.62 89 ILE A CA 1
ATOM 666 C C . ILE A 1 89 ? 2.574 -5.635 2.962 1.00 98.62 89 ILE A C 1
ATOM 668 O O . ILE A 1 89 ? 3.505 -5.357 2.206 1.00 98.62 89 ILE A O 1
ATOM 672 N N . LEU A 1 90 ? 2.118 -6.882 3.115 1.00 98.62 90 LEU A N 1
ATOM 673 C CA . LEU A 1 90 ? 2.711 -8.038 2.436 1.00 98.62 90 LEU A CA 1
ATOM 674 C C . LEU A 1 90 ? 2.599 -7.919 0.911 1.00 98.62 90 LEU A C 1
ATOM 676 O O . LEU A 1 90 ? 3.568 -8.183 0.200 1.00 98.62 90 LEU A O 1
ATOM 680 N N . LEU A 1 91 ? 1.446 -7.468 0.414 1.00 98.44 91 LEU A N 1
ATOM 681 C CA . LEU A 1 91 ? 1.207 -7.232 -1.007 1.00 98.44 91 LEU A CA 1
ATOM 682 C C . LEU A 1 91 ? 2.150 -6.158 -1.563 1.00 98.44 91 LEU A C 1
ATOM 684 O O . LEU A 1 91 ? 2.776 -6.370 -2.599 1.00 98.44 91 LEU A O 1
ATOM 688 N N . SER A 1 92 ? 2.311 -5.047 -0.841 1.00 98.38 92 SER A N 1
ATOM 689 C CA . SER A 1 92 ? 3.211 -3.957 -1.235 1.00 98.38 92 SER A CA 1
ATOM 690 C C . SER A 1 92 ? 4.671 -4.417 -1.268 1.00 98.38 92 SER A C 1
ATOM 692 O O . SER A 1 92 ? 5.401 -4.093 -2.203 1.00 98.38 92 SER A O 1
ATOM 694 N N . ALA A 1 93 ? 5.101 -5.216 -0.284 1.00 98.38 93 ALA A N 1
ATOM 695 C CA . ALA A 1 93 ? 6.445 -5.793 -0.252 1.00 98.38 93 ALA A CA 1
ATOM 696 C C . ALA A 1 93 ? 6.681 -6.758 -1.427 1.00 98.38 93 ALA A C 1
ATOM 698 O O . ALA A 1 93 ? 7.724 -6.700 -2.078 1.00 98.38 93 ALA A O 1
ATOM 699 N N . MET A 1 94 ? 5.694 -7.603 -1.742 1.00 98.38 94 MET A N 1
ATOM 700 C CA . MET A 1 94 ? 5.739 -8.494 -2.903 1.00 98.38 94 MET A CA 1
ATOM 701 C C . MET A 1 94 ? 5.819 -7.705 -4.217 1.00 98.38 94 MET A C 1
ATOM 703 O O . MET A 1 94 ? 6.625 -8.036 -5.083 1.00 98.38 94 MET A O 1
ATOM 707 N N . PHE A 1 95 ? 5.032 -6.638 -4.367 1.00 98.25 95 PHE A N 1
ATOM 708 C CA . PHE A 1 95 ? 5.053 -5.782 -5.554 1.00 98.25 95 PHE A CA 1
ATOM 709 C C . PHE A 1 95 ? 6.377 -5.033 -5.703 1.00 98.25 95 PHE A C 1
ATOM 711 O O . PHE A 1 95 ? 6.927 -4.993 -6.802 1.00 98.25 95 PHE A O 1
ATOM 718 N N . ALA A 1 96 ? 6.936 -4.506 -4.612 1.00 98.00 96 ALA A N 1
ATOM 719 C CA . ALA A 1 96 ? 8.261 -3.895 -4.629 1.00 98.00 96 ALA A CA 1
ATOM 720 C C . ALA A 1 96 ? 9.334 -4.900 -5.078 1.00 98.00 96 ALA A C 1
ATOM 722 O O . ALA A 1 96 ? 10.163 -4.577 -5.927 1.00 98.00 96 ALA A O 1
ATOM 723 N N . LEU A 1 97 ? 9.282 -6.138 -4.574 1.00 97.44 97 LEU A N 1
ATOM 724 C CA . LEU A 1 97 ? 10.193 -7.199 -4.995 1.00 97.44 97 LEU A CA 1
ATOM 725 C C . LEU A 1 97 ? 10.049 -7.517 -6.490 1.00 97.44 97 LEU A C 1
ATOM 727 O O . LEU A 1 97 ? 11.055 -7.613 -7.188 1.00 97.44 97 LEU A O 1
ATOM 731 N N . LEU A 1 98 ? 8.820 -7.633 -7.002 1.00 96.38 98 LEU A N 1
ATOM 732 C CA . LEU A 1 98 ? 8.572 -7.857 -8.430 1.00 96.38 98 LEU A CA 1
ATOM 733 C C . LEU A 1 98 ? 9.124 -6.715 -9.293 1.00 96.38 98 LEU A C 1
ATOM 735 O O . LEU A 1 98 ? 9.785 -6.977 -10.294 1.00 96.38 98 LEU A O 1
ATOM 739 N N . VAL A 1 99 ? 8.924 -5.462 -8.882 1.00 96.12 99 VAL A N 1
ATOM 740 C CA . VAL A 1 99 ? 9.482 -4.285 -9.567 1.00 96.12 99 VAL A CA 1
ATOM 741 C C . VAL A 1 99 ? 11.011 -4.354 -9.623 1.00 96.12 99 VAL A C 1
ATOM 743 O O . VAL A 1 99 ? 11.592 -4.144 -10.688 1.00 96.12 99 VAL A O 1
ATOM 746 N N . LEU A 1 100 ? 11.669 -4.706 -8.513 1.00 96.00 100 LEU A N 1
ATOM 747 C CA . LEU A 1 100 ? 13.125 -4.883 -8.467 1.00 96.00 100 LEU A CA 1
ATOM 748 C C . LEU A 1 100 ? 13.598 -6.001 -9.408 1.00 96.00 100 LEU A C 1
ATOM 750 O O . LEU A 1 100 ? 14.525 -5.797 -10.194 1.00 96.00 100 LEU A O 1
ATOM 754 N N . LEU A 1 101 ? 12.948 -7.165 -9.367 1.00 94.75 101 LEU A N 1
ATOM 755 C CA . LEU A 1 101 ? 13.318 -8.320 -10.188 1.00 94.75 101 LEU A CA 1
ATOM 756 C C . LEU A 1 101 ? 13.134 -8.051 -11.688 1.00 94.75 101 LEU A C 1
ATOM 758 O O . LEU A 1 101 ? 14.022 -8.358 -12.482 1.00 94.75 101 LEU A O 1
ATOM 762 N N . VAL A 1 102 ? 12.000 -7.471 -12.084 1.00 93.62 102 VAL A N 1
ATOM 763 C CA . VAL A 1 102 ? 11.642 -7.309 -13.500 1.00 93.62 102 VAL A CA 1
ATOM 764 C C . VAL A 1 102 ? 12.377 -6.134 -14.144 1.00 93.62 102 VAL A C 1
ATOM 766 O O . VAL A 1 102 ? 12.832 -6.269 -15.279 1.00 93.62 102 VAL A O 1
ATOM 769 N N . TYR A 1 103 ? 12.518 -5.005 -13.443 1.00 93.38 103 TYR A N 1
ATOM 770 C CA . TYR A 1 103 ? 12.981 -3.755 -14.060 1.00 93.38 103 TYR A CA 1
ATOM 771 C C . TYR A 1 103 ? 14.406 -3.346 -13.699 1.00 93.38 103 TYR A C 1
ATOM 773 O O . TYR A 1 103 ? 15.013 -2.592 -14.453 1.00 93.38 103 TYR A O 1
ATOM 781 N N . PHE A 1 104 ? 14.953 -3.830 -12.580 1.00 91.00 104 PHE A N 1
ATOM 782 C CA . PHE A 1 104 ? 16.308 -3.466 -12.149 1.00 91.00 104 PHE A CA 1
ATOM 783 C C . PHE A 1 104 ? 17.303 -4.617 -12.303 1.00 91.00 104 PHE A C 1
ATOM 785 O O . PHE A 1 104 ? 18.447 -4.381 -12.676 1.00 91.00 104 PHE A O 1
ATOM 792 N N . LEU A 1 105 ? 16.881 -5.860 -12.060 1.00 83.69 105 LEU A N 1
ATOM 793 C CA . LEU A 1 105 ? 17.772 -7.027 -12.113 1.00 83.69 105 LEU A CA 1
ATOM 794 C C . LEU A 1 105 ? 17.832 -7.704 -13.486 1.00 83.69 105 LEU A C 1
ATOM 796 O O . LEU A 1 105 ? 18.813 -8.372 -13.785 1.00 83.69 105 LEU A O 1
ATOM 800 N N . LYS A 1 106 ? 16.839 -7.496 -14.357 1.00 62.25 106 LYS A N 1
ATOM 801 C CA . LYS A 1 106 ? 16.853 -8.027 -15.732 1.00 62.25 106 LYS A CA 1
ATOM 802 C C . LYS A 1 106 ? 17.869 -7.327 -16.656 1.00 62.25 106 LYS A C 1
ATOM 804 O O . LYS A 1 106 ? 18.108 -7.800 -17.761 1.00 62.25 106 LYS A O 1
ATOM 809 N N . GLY A 1 107 ? 18.435 -6.199 -16.221 1.00 51.88 107 GLY A N 1
ATOM 810 C CA . GLY A 1 107 ? 19.446 -5.426 -16.952 1.00 51.88 107 GLY A CA 1
ATOM 811 C C . GLY A 1 107 ? 20.898 -5.667 -16.516 1.00 51.88 107 GLY A C 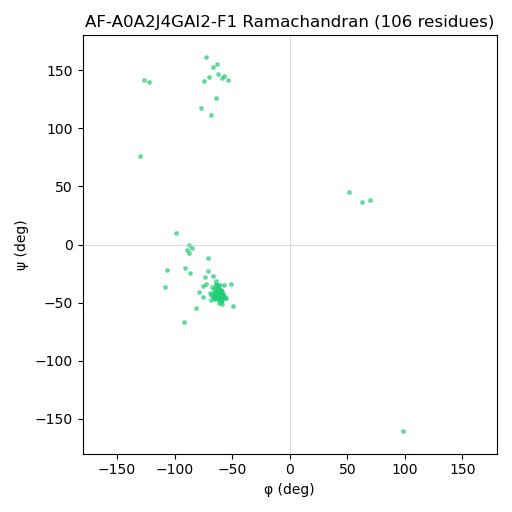1
ATOM 812 O O . GLY A 1 107 ? 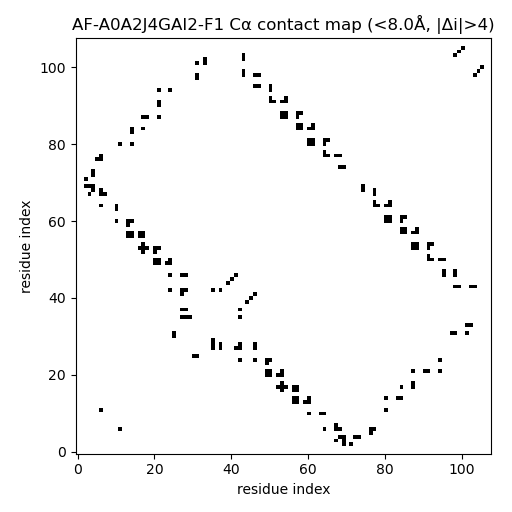21.754 -4.891 -16.937 1.00 51.88 107 GLY A O 1
ATOM 813 N N . ALA A 1 108 ? 21.163 -6.671 -15.669 1.00 47.28 108 ALA A N 1
ATOM 814 C CA . ALA A 1 108 ? 22.507 -7.102 -15.264 1.00 47.28 108 ALA A CA 1
ATOM 815 C C . ALA A 1 108 ? 22.958 -8.356 -16.027 1.00 47.28 108 ALA A C 1
ATOM 817 O O . ALA A 1 108 ? 22.099 -9.231 -16.283 1.00 47.28 108 ALA A O 1
#

Nearest PDB structures (foldseek):
  1u89-assembly1_A  TM=4.874E-01  e=9.852E-01  Mus musculus
  2jmh-assembly1_A  TM=5.737E-01  e=4.502E+00  Blomia tropicalis
  2pfd-assembly1_A  TM=5.611E-01  e=5.513E+00  Rattus norvegicus

pLDDT: mean 93.02, std 10.54, range [44.06, 98.62]

Mean predicted aligned error: 4.16 Å

Sequence (108 aa):
MGEKTKPSTLLIIVTFVPLFLNAGIFVITEGFNVNPHSSPLIYAIGSLILAAVAVLAAVIGLTMARDEEPEWGSKLPFKVIEGVNIFSILLSAMFALLVLLVYFLKGA

Radius of gyration: 16.83 Å; Cα contacts (8 Å, |Δi|>4): 128; chains: 1; bounding box: 43×16×50 Å

Secondary structure (DSSP, 8-state):
-----S--HHHHHHHHHHHHHHHHHHHHTTTT-SS-SS-HIIIIIIHHHHHHHHHHHHHHHHHHHHHS--SSS--HHHHHHHHHHHHHHHHHHHHHHHHIIIIISTT-

Solvent-accessible surface area (backbone atoms only — not comparable to full-atom values): 5722 Å² total; per-residue (Å²): 134,82,78,60,81,63,85,52,72,63,52,56,53,37,49,47,49,18,53,54,35,48,51,47,37,40,59,50,19,59,71,70,45,88,78,40,94,54,56,68,65,48,39,42,54,43,32,42,52,38,23,51,50,17,32,52,38,14,50,53,25,33,51,48,30,62,73,60,45,52,95,71,80,79,51,62,71,35,54,51,50,31,49,52,13,52,50,34,32,54,50,24,53,52,50,38,48,49,41,45,51,58,67,60,53,67,78,111